Protein AF-A0A428PCY5-F1 (afdb_monomer)

Organism: NCBI:txid1325734

Structure (mmCIF, N/CA/C/O backbone):
data_AF-A0A428PCY5-F1
#
_entry.id   AF-A0A428PCY5-F1
#
loop_
_atom_site.group_PDB
_atom_site.id
_atom_site.type_symbol
_atom_site.label_atom_id
_atom_site.label_alt_id
_atom_site.label_comp_id
_atom_site.label_asym_id
_atom_site.label_entity_id
_atom_site.label_seq_id
_atom_site.pdbx_PDB_ins_code
_atom_site.Cartn_x
_atom_site.Cartn_y
_atom_site.Cartn_z
_atom_site.occupancy
_atom_site.B_iso_or_equiv
_atom_site.auth_seq_id
_atom_site.auth_comp_id
_atom_site.auth_asym_id
_atom_site.auth_atom_id
_atom_site.pdbx_PDB_model_num
ATOM 1 N N . MET A 1 1 ? 24.230 8.999 -14.951 1.00 40.25 1 MET A N 1
ATOM 2 C CA . MET A 1 1 ? 23.429 7.820 -14.573 1.00 40.25 1 MET A CA 1
ATOM 3 C C . MET A 1 1 ? 23.613 7.699 -13.072 1.00 40.25 1 MET A C 1
ATOM 5 O O . MET A 1 1 ? 24.741 7.483 -12.669 1.00 40.25 1 MET A O 1
ATOM 9 N N . ARG A 1 2 ? 22.624 8.061 -12.244 1.00 34.19 2 ARG A N 1
ATOM 10 C CA . ARG A 1 2 ? 22.796 7.949 -10.786 1.00 34.19 2 ARG A CA 1
ATOM 11 C C . ARG A 1 2 ? 22.774 6.462 -10.447 1.00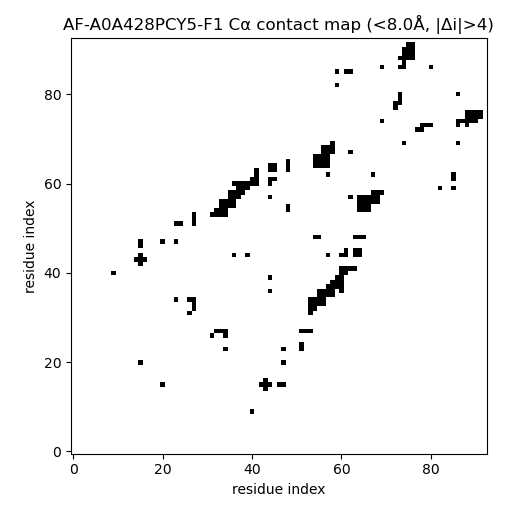 34.19 2 ARG A C 1
ATOM 13 O O . ARG A 1 2 ? 21.828 5.788 -10.844 1.00 34.19 2 ARG A O 1
ATOM 20 N N . ASP A 1 3 ? 23.821 5.988 -9.787 1.00 34.66 3 ASP A N 1
ATOM 21 C CA . ASP A 1 3 ? 23.938 4.625 -9.280 1.00 34.66 3 ASP A CA 1
ATOM 22 C C . ASP A 1 3 ? 22.807 4.381 -8.270 1.00 34.66 3 ASP A C 1
ATOM 24 O O . ASP A 1 3 ? 22.871 4.799 -7.116 1.00 34.66 3 ASP A O 1
ATOM 28 N N . LEU A 1 4 ? 21.716 3.774 -8.740 1.00 47.19 4 LEU A N 1
ATOM 29 C CA . LEU A 1 4 ? 20.530 3.437 -7.940 1.00 47.19 4 LEU A CA 1
ATOM 30 C C . LEU A 1 4 ? 20.677 2.079 -7.231 1.00 47.19 4 LEU A C 1
ATOM 32 O O . LEU A 1 4 ? 19.764 1.640 -6.539 1.00 47.19 4 LEU A O 1
ATOM 36 N N . ASP A 1 5 ? 21.839 1.436 -7.355 1.00 37.75 5 ASP A N 1
ATOM 37 C CA . ASP A 1 5 ? 22.122 0.129 -6.757 1.00 37.75 5 ASP A CA 1
ATOM 38 C C . ASP A 1 5 ? 22.601 0.210 -5.292 1.00 37.75 5 ASP A C 1
ATOM 40 O O . ASP A 1 5 ? 22.835 -0.824 -4.671 1.00 37.75 5 ASP A O 1
ATOM 44 N N . ALA A 1 6 ? 22.701 1.412 -4.706 1.00 36.84 6 ALA A N 1
ATOM 45 C CA . ALA A 1 6 ? 23.235 1.619 -3.352 1.00 36.84 6 ALA A CA 1
ATOM 46 C C . ALA A 1 6 ? 22.200 1.996 -2.268 1.00 36.84 6 ALA A C 1
ATOM 48 O O . ALA A 1 6 ? 22.587 2.175 -1.117 1.00 36.84 6 ALA A O 1
ATOM 49 N N . SER A 1 7 ? 20.902 2.103 -2.582 1.00 34.19 7 SER A N 1
ATOM 50 C CA . SER A 1 7 ? 19.853 2.363 -1.568 1.00 34.19 7 SER A CA 1
ATOM 51 C C . SER A 1 7 ? 18.793 1.262 -1.468 1.00 34.19 7 SER A C 1
ATOM 5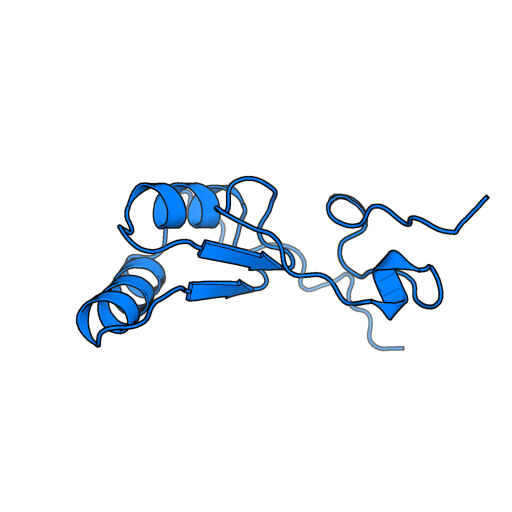3 O O . SER A 1 7 ? 17.721 1.471 -0.900 1.00 34.19 7 SER A O 1
ATOM 55 N N . LYS A 1 8 ? 19.084 0.078 -2.020 1.00 40.75 8 LYS A N 1
ATOM 56 C CA . LYS A 1 8 ? 18.312 -1.14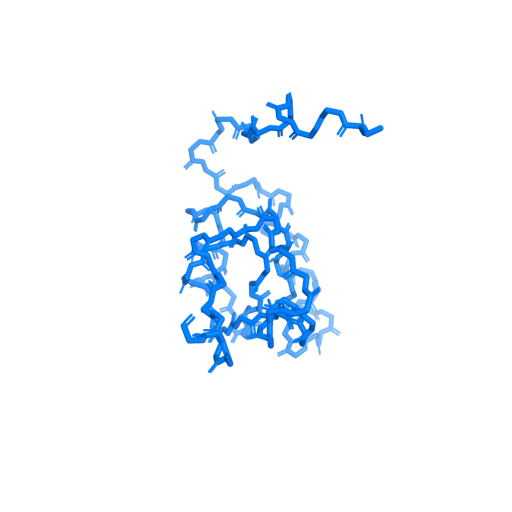3 -1.772 1.00 40.75 8 LYS A CA 1
ATOM 57 C C . LYS A 1 8 ? 18.392 -1.509 -0.281 1.00 40.75 8 LYS A C 1
ATOM 59 O O . LYS A 1 8 ? 19.480 -1.548 0.280 1.00 40.75 8 LYS A O 1
ATOM 64 N N . GLN A 1 9 ? 17.220 -1.807 0.287 1.00 41.03 9 GLN A N 1
ATOM 65 C CA . GLN A 1 9 ? 16.934 -2.205 1.673 1.00 41.03 9 GLN A CA 1
ATOM 66 C C . GLN A 1 9 ? 17.077 -1.076 2.710 1.00 41.03 9 GLN A C 1
ATOM 68 O O . GLN A 1 9 ? 18.162 -0.681 3.108 1.00 41.03 9 GLN A O 1
ATOM 73 N N . ALA A 1 10 ? 15.971 -0.416 3.060 1.00 40.69 10 ALA A N 1
ATOM 74 C CA . ALA A 1 10 ? 15.035 -0.867 4.096 1.00 40.69 10 ALA A CA 1
ATOM 75 C C . ALA A 1 10 ? 15.728 -0.993 5.459 1.00 40.69 10 ALA A C 1
ATOM 77 O O . ALA A 1 10 ? 16.580 -1.855 5.654 1.00 40.69 10 ALA A O 1
ATOM 78 N N . HIS A 1 11 ? 15.312 -0.142 6.399 1.00 41.97 11 HIS A N 1
ATOM 79 C CA . HIS A 1 11 ? 15.447 -0.414 7.823 1.00 41.97 11 HIS A CA 1
ATOM 80 C C . HIS A 1 11 ? 15.034 -1.875 8.061 1.00 41.97 11 HIS A C 1
ATOM 82 O O . HIS A 1 11 ? 13.874 -2.233 7.856 1.00 41.97 11 HIS A O 1
ATOM 88 N N . ASP A 1 12 ? 15.992 -2.717 8.441 1.00 41.22 12 ASP A N 1
ATOM 89 C CA . ASP A 1 12 ? 15.780 -4.089 8.902 1.00 41.22 12 ASP A CA 1
ATOM 90 C C . ASP A 1 12 ? 15.139 -4.059 10.299 1.00 41.22 12 ASP A C 1
ATOM 92 O O . ASP A 1 12 ? 15.717 -4.486 11.293 1.00 41.22 12 ASP A O 1
ATOM 96 N N . SER A 1 13 ? 13.958 -3.450 10.409 1.00 44.56 13 SER A N 1
ATOM 97 C CA . SER A 1 13 ? 13.059 -3.707 11.523 1.00 44.56 13 SER A CA 1
ATOM 98 C C . SER A 1 13 ? 11.967 -4.612 10.986 1.00 44.56 13 SER A C 1
ATOM 100 O O . SER A 1 13 ? 11.162 -4.217 10.148 1.00 44.56 13 SER A O 1
ATOM 102 N N . SER A 1 14 ? 11.958 -5.842 11.477 1.00 49.84 14 SER A N 1
ATOM 103 C CA . SER A 1 14 ? 11.007 -6.923 11.203 1.00 49.84 14 SER A CA 1
ATOM 104 C C . SER A 1 14 ? 9.523 -6.593 11.443 1.00 49.84 14 SER A C 1
ATOM 106 O O . SER A 1 14 ? 8.674 -7.464 11.231 1.00 49.84 14 SER A O 1
ATOM 108 N N . ASP A 1 15 ? 9.218 -5.357 11.837 1.00 58.91 15 ASP A N 1
ATOM 109 C CA . ASP A 1 1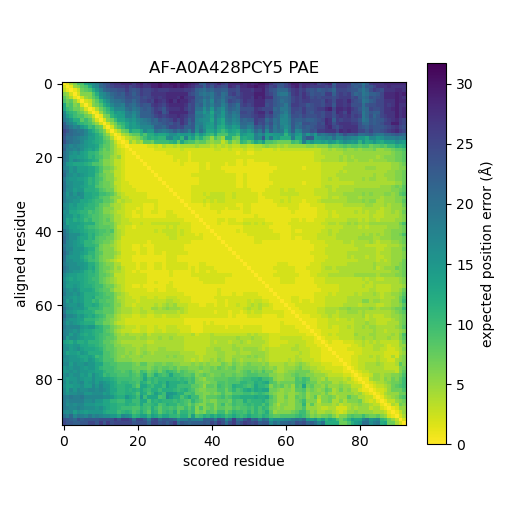5 ? 7.919 -4.864 12.269 1.00 58.91 15 ASP A CA 1
ATOM 110 C C . ASP A 1 15 ? 7.492 -3.688 11.381 1.00 58.91 15 ASP A C 1
ATOM 112 O O . ASP A 1 15 ? 8.320 -2.860 10.984 1.00 58.91 15 ASP A O 1
ATOM 116 N N . VAL A 1 16 ? 6.194 -3.598 11.070 1.00 69.69 16 VAL A N 1
ATOM 117 C CA . VAL A 1 16 ? 5.610 -2.362 10.530 1.00 69.69 16 VAL A CA 1
ATOM 118 C C . VAL A 1 16 ? 6.016 -1.218 11.449 1.00 69.69 16 VAL A C 1
ATOM 120 O O . VAL A 1 16 ? 5.755 -1.277 12.653 1.00 69.69 16 VAL A O 1
ATOM 123 N N . SER A 1 17 ? 6.645 -0.170 10.907 1.00 83.31 17 SER A N 1
ATOM 124 C CA . SER A 1 17 ? 6.938 0.994 11.736 1.00 83.31 17 SER A CA 1
ATOM 125 C C . SER A 1 17 ? 5.616 1.526 12.288 1.00 83.31 17 SER A C 1
ATOM 127 O O . SER A 1 17 ? 4.642 1.710 11.553 1.00 83.31 17 SER A O 1
ATOM 129 N N . ALA A 1 18 ? 5.562 1.744 13.604 1.00 87.62 18 ALA A N 1
ATOM 130 C CA . ALA A 1 18 ? 4.365 2.276 14.252 1.00 87.62 18 ALA A CA 1
ATOM 131 C C . ALA A 1 18 ? 3.902 3.581 13.578 1.00 87.62 18 ALA A C 1
ATOM 133 O O . ALA A 1 18 ? 2.705 3.840 13.483 1.00 87.62 18 ALA A O 1
ATOM 134 N N . GLU A 1 19 ? 4.858 4.346 13.044 1.00 91.31 19 GLU A N 1
ATOM 135 C CA . GLU A 1 19 ? 4.647 5.537 12.224 1.00 91.31 19 GLU A CA 1
ATOM 136 C C . GLU A 1 19 ? 3.882 5.232 10.927 1.00 91.31 19 GLU A C 1
ATOM 138 O O . GLU A 1 19 ? 2.826 5.819 10.715 1.00 91.31 19 GLU A O 1
ATOM 143 N N . LEU A 1 20 ? 4.313 4.256 10.112 1.00 93.62 20 LEU A N 1
ATOM 144 C CA . LEU A 1 20 ? 3.623 3.902 8.861 1.00 93.62 20 LEU A CA 1
ATOM 145 C C . LEU A 1 20 ? 2.163 3.511 9.113 1.00 93.62 20 LEU A C 1
ATOM 147 O O . LEU A 1 20 ? 1.259 3.937 8.392 1.00 93.62 20 LEU A O 1
ATOM 151 N N . LEU A 1 21 ? 1.923 2.686 10.135 1.00 94.75 21 LEU A N 1
ATOM 152 C CA . LEU A 1 21 ? 0.566 2.256 10.460 1.00 94.75 21 LEU A CA 1
ATOM 153 C C . LEU A 1 21 ? -0.277 3.406 11.016 1.00 94.75 21 LEU A C 1
ATOM 155 O O . LEU A 1 21 ? -1.464 3.498 10.702 1.00 94.75 21 LEU A O 1
ATOM 159 N N . SER A 1 22 ? 0.324 4.270 11.836 1.00 96.12 22 SER A N 1
ATOM 160 C CA . SER A 1 22 ? -0.324 5.466 12.374 1.00 96.12 22 SER A CA 1
ATOM 161 C C . SER A 1 22 ? -0.740 6.423 11.258 1.00 96.12 22 SER A C 1
ATOM 163 O O . SER A 1 22 ? -1.886 6.881 11.234 1.00 96.12 22 SER A O 1
ATOM 165 N N . ASP A 1 23 ? 0.144 6.673 10.296 1.00 97.19 23 ASP A N 1
ATOM 166 C CA . ASP A 1 23 ? -0.125 7.546 9.155 1.00 97.19 23 ASP A CA 1
ATOM 167 C C . ASP A 1 23 ? -1.239 6.971 8.279 1.00 97.19 23 ASP A C 1
ATOM 169 O O . ASP A 1 23 ? -2.218 7.655 7.971 1.00 97.19 23 ASP A O 1
ATOM 173 N N . ALA A 1 24 ? -1.160 5.679 7.954 1.00 97.44 24 ALA A N 1
ATOM 174 C CA . ALA A 1 24 ? -2.176 5.024 7.139 1.00 97.44 24 ALA A CA 1
ATOM 175 C C . ALA A 1 24 ? -3.556 5.010 7.827 1.00 97.44 24 ALA A C 1
ATOM 177 O O . ALA A 1 24 ? -4.576 5.286 7.189 1.00 97.44 24 ALA A O 1
ATOM 178 N N . LYS A 1 25 ? -3.601 4.772 9.147 1.00 98.00 25 LYS A N 1
ATOM 179 C CA . LYS A 1 25 ? -4.838 4.886 9.938 1.00 98.00 25 LYS A CA 1
ATOM 180 C C . LYS A 1 25 ? -5.354 6.316 10.003 1.00 98.00 25 LYS A C 1
ATOM 182 O O . LYS A 1 25 ? -6.564 6.514 10.005 1.00 98.00 25 LYS A O 1
ATOM 187 N N . SER A 1 26 ? -4.474 7.310 10.038 1.00 98.31 26 SER A N 1
ATOM 188 C CA . SER A 1 26 ? -4.879 8.718 10.030 1.00 98.31 26 SER A CA 1
ATOM 189 C C . SER A 1 26 ? -5.583 9.080 8.723 1.00 98.31 26 SER A C 1
ATOM 191 O O . SER A 1 26 ? -6.636 9.715 8.759 1.00 98.31 26 SER A O 1
ATOM 193 N N . VAL A 1 27 ? -5.079 8.595 7.581 1.00 98.25 27 VAL A N 1
ATOM 194 C CA . VAL A 1 27 ? -5.752 8.746 6.279 1.00 98.25 27 VAL A CA 1
ATOM 195 C C . VAL A 1 27 ? -7.120 8.057 6.276 1.00 98.25 27 VAL A C 1
ATOM 197 O O . VAL A 1 27 ? -8.102 8.662 5.845 1.00 98.25 27 VAL A O 1
ATOM 200 N N . GLN A 1 28 ? -7.216 6.831 6.802 1.00 98.44 28 GLN A N 1
ATOM 201 C CA . GLN A 1 28 ? -8.497 6.124 6.936 1.00 98.44 28 GLN A CA 1
ATOM 202 C C . GLN A 1 28 ? -9.494 6.904 7.805 1.00 98.44 28 GLN A C 1
ATOM 204 O O . GLN A 1 28 ? -10.626 7.143 7.391 1.00 98.44 28 GLN A O 1
ATOM 209 N N . ASN A 1 29 ? -9.067 7.348 8.988 1.00 98.38 29 ASN A N 1
ATOM 210 C CA . ASN A 1 29 ? -9.910 8.075 9.939 1.00 98.38 29 ASN A CA 1
ATOM 211 C C . ASN A 1 29 ? -10.360 9.442 9.403 1.00 98.38 29 ASN A C 1
ATOM 213 O O . ASN A 1 29 ? -11.418 9.935 9.788 1.00 98.38 29 ASN A O 1
ATOM 217 N N . ALA A 1 30 ? -9.587 10.042 8.495 1.00 98.50 30 ALA A N 1
ATOM 218 C CA . ALA A 1 30 ? -9.964 11.258 7.781 1.00 98.50 30 ALA A CA 1
ATOM 219 C C . ALA A 1 30 ? -11.005 11.021 6.664 1.00 98.50 30 ALA A C 1
ATOM 221 O O . ALA A 1 30 ? -11.422 11.977 6.011 1.00 98.50 30 ALA A O 1
ATOM 222 N N . GLY A 1 31 ? -11.433 9.773 6.432 1.00 98.31 31 GLY A N 1
ATOM 223 C CA . GLY A 1 31 ? -12.389 9.405 5.384 1.00 98.31 31 GLY A CA 1
ATOM 224 C C . GLY A 1 31 ? -11.743 9.068 4.038 1.00 98.31 31 GLY A C 1
ATOM 225 O O . GLY A 1 31 ? -12.426 9.078 3.014 1.00 98.31 31 GLY A O 1
ATOM 226 N N . GLY A 1 32 ? -10.435 8.787 4.011 1.00 97.94 32 GLY A N 1
ATOM 227 C CA . GLY A 1 32 ? -9.765 8.274 2.820 1.00 97.94 32 GLY A CA 1
ATOM 228 C C . GLY A 1 32 ? -10.382 6.950 2.367 1.00 97.94 32 GLY A C 1
ATOM 229 O O . GLY A 1 32 ? -10.704 6.098 3.186 1.00 97.94 32 GLY A O 1
ATOM 230 N N . VAL A 1 33 ? -10.550 6.768 1.057 1.00 98.12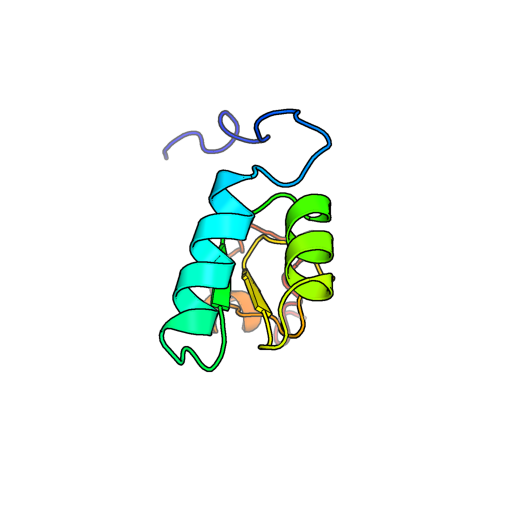 33 VAL A N 1
ATOM 231 C CA . VAL A 1 33 ? -11.184 5.561 0.483 1.00 98.12 33 VAL A CA 1
ATOM 232 C C . VAL A 1 33 ? -10.184 4.462 0.120 1.00 98.12 33 VAL A C 1
ATOM 234 O O . VAL A 1 33 ? -10.585 3.339 -0.165 1.00 98.12 33 VAL A O 1
ATOM 237 N N . ALA A 1 34 ? -8.894 4.794 0.088 1.00 97.94 34 ALA A N 1
ATOM 238 C CA . ALA A 1 34 ? -7.777 3.890 -0.157 1.00 97.94 34 ALA A CA 1
ATOM 239 C C . ALA A 1 34 ? -6.466 4.561 0.286 1.00 97.94 34 ALA A C 1
ATOM 241 O O . ALA A 1 34 ? -6.414 5.788 0.417 1.00 97.94 34 ALA A O 1
ATOM 242 N N . VAL A 1 35 ? -5.399 3.776 0.449 1.00 97.94 35 VAL A N 1
ATOM 243 C CA . VAL A 1 35 ? -4.035 4.283 0.694 1.00 97.94 35 VAL A CA 1
ATOM 244 C C . VAL A 1 35 ? -3.071 3.698 -0.330 1.00 97.94 35 VAL A C 1
ATOM 246 O O . VAL A 1 35 ? -3.091 2.496 -0.591 1.00 97.94 35 VAL A O 1
ATOM 249 N N . VAL A 1 36 ? -2.203 4.535 -0.899 1.00 97.62 36 VAL A N 1
ATOM 250 C CA . VAL A 1 36 ? -1.095 4.073 -1.745 1.00 97.62 36 VAL A CA 1
ATOM 251 C C . VAL A 1 36 ? 0.115 3.778 -0.862 1.00 97.62 36 VAL A C 1
ATOM 253 O O . VAL A 1 36 ? 0.530 4.629 -0.080 1.00 97.62 36 VAL A O 1
ATOM 256 N N . LEU A 1 37 ? 0.678 2.579 -0.997 1.00 96.12 37 LEU A N 1
ATOM 257 C CA . LEU A 1 37 ? 1.924 2.174 -0.351 1.00 96.12 37 LEU A CA 1
ATOM 258 C C . LEU A 1 37 ? 3.019 2.115 -1.418 1.00 96.12 37 LEU A C 1
ATOM 260 O O . LEU A 1 37 ? 3.021 1.209 -2.258 1.00 96.12 37 LEU A O 1
ATOM 264 N N . GLU A 1 38 ? 3.946 3.067 -1.383 1.00 93.38 38 GLU A N 1
ATOM 265 C CA . GLU A 1 38 ? 5.058 3.176 -2.331 1.00 93.38 38 GLU A CA 1
ATOM 266 C C . GLU A 1 38 ? 6.3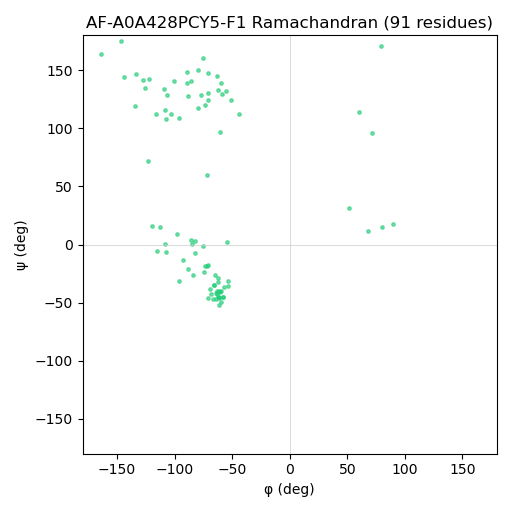82 2.780 -1.680 1.00 93.38 38 GLU A C 1
ATOM 268 O O . GLU A 1 38 ? 6.733 3.298 -0.621 1.00 93.38 38 GLU A O 1
ATOM 273 N N . ALA A 1 39 ? 7.117 1.871 -2.328 1.00 89.88 39 ALA A N 1
ATOM 274 C CA . ALA A 1 39 ? 8.437 1.413 -1.890 1.00 89.88 39 ALA A CA 1
ATOM 275 C C . ALA A 1 39 ? 8.484 0.941 -0.417 1.00 89.88 39 ALA A C 1
ATOM 277 O O . ALA A 1 39 ? 9.507 1.056 0.261 1.00 89.88 39 ALA A O 1
ATOM 278 N N . VAL A 1 40 ? 7.374 0.386 0.077 1.00 91.31 40 VAL A N 1
ATOM 279 C CA . VAL A 1 40 ? 7.261 -0.175 1.427 1.00 91.31 40 VAL A CA 1
ATOM 280 C C . VAL A 1 40 ? 7.738 -1.626 1.406 1.00 91.31 40 VAL A C 1
ATOM 282 O O . VAL A 1 40 ? 7.434 -2.380 0.485 1.00 91.31 40 VAL A O 1
ATOM 285 N N . ALA A 1 41 ? 8.459 -2.065 2.439 1.00 90.88 41 ALA A N 1
ATOM 286 C CA . ALA A 1 41 ? 8.858 -3.467 2.554 1.00 90.88 41 ALA A CA 1
ATOM 287 C C . ALA A 1 41 ? 7.632 -4.403 2.483 1.00 90.88 41 ALA A C 1
ATOM 289 O O . ALA A 1 41 ? 6.655 -4.205 3.204 1.00 90.88 41 ALA A O 1
ATOM 290 N N . SER A 1 42 ? 7.694 -5.461 1.664 1.00 90.88 42 SER A N 1
ATOM 291 C CA . SER A 1 42 ? 6.533 -6.315 1.345 1.00 90.88 42 SER A CA 1
ATOM 292 C C . SER A 1 42 ? 5.800 -6.878 2.567 1.00 90.88 42 SER A C 1
ATOM 294 O O . SER A 1 42 ? 4.578 -7.007 2.553 1.00 90.88 42 SER A O 1
ATOM 296 N N . ARG A 1 43 ? 6.535 -7.219 3.636 1.00 91.00 43 ARG A N 1
ATOM 297 C CA . ARG A 1 43 ? 5.946 -7.691 4.899 1.00 91.00 43 ARG A CA 1
ATOM 298 C C . ARG A 1 43 ? 5.150 -6.586 5.591 1.00 91.00 43 ARG A C 1
ATOM 300 O O . ARG A 1 43 ? 4.017 -6.831 5.990 1.00 91.00 43 ARG A O 1
ATOM 307 N N . ALA A 1 44 ? 5.723 -5.387 5.683 1.00 92.81 44 ALA A N 1
ATOM 308 C CA . ALA A 1 44 ? 5.054 -4.245 6.284 1.00 92.81 44 ALA A CA 1
ATOM 309 C C . ALA A 1 44 ? 3.804 -3.853 5.483 1.00 92.81 44 ALA A C 1
ATOM 311 O O . ALA A 1 44 ? 2.740 -3.669 6.058 1.00 92.81 44 ALA A O 1
ATOM 3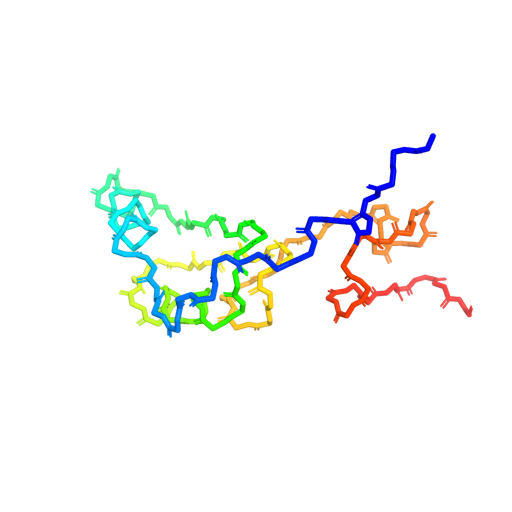12 N N . ALA A 1 45 ? 3.891 -3.844 4.150 1.00 94.31 45 ALA A N 1
ATOM 313 C CA . ALA A 1 45 ? 2.740 -3.583 3.290 1.00 94.31 45 ALA A CA 1
ATOM 314 C C . ALA A 1 45 ? 1.613 -4.614 3.481 1.00 94.31 45 ALA A C 1
ATOM 316 O O . ALA A 1 45 ? 0.441 -4.240 3.550 1.00 94.31 45 ALA A O 1
ATOM 317 N N . ALA A 1 46 ? 1.951 -5.902 3.616 1.00 95.00 46 ALA A N 1
ATOM 318 C CA . ALA A 1 46 ? 0.976 -6.957 3.890 1.00 95.00 46 ALA A CA 1
ATOM 319 C C . ALA A 1 46 ? 0.274 -6.757 5.243 1.00 95.00 46 ALA A C 1
ATOM 321 O O . ALA A 1 46 ? -0.945 -6.879 5.337 1.00 95.00 46 ALA A O 1
ATOM 322 N N . GLU A 1 47 ? 1.029 -6.430 6.288 1.00 95.50 47 GLU A N 1
ATOM 323 C CA . GLU A 1 47 ? 0.485 -6.202 7.627 1.00 95.50 47 GLU A CA 1
ATOM 324 C C . GLU A 1 47 ? -0.370 -4.928 7.693 1.00 95.50 47 GLU A C 1
ATOM 326 O O . GLU A 1 47 ? -1.483 -4.973 8.222 1.00 95.50 47 GLU A O 1
ATOM 331 N N . THR A 1 48 ? 0.068 -3.826 7.074 1.00 96.25 48 THR A N 1
ATOM 332 C CA . THR A 1 48 ? -0.751 -2.614 6.916 1.00 96.25 48 THR A CA 1
ATOM 333 C C . THR A 1 48 ? -2.052 -2.929 6.178 1.00 96.25 48 THR A C 1
ATOM 335 O O . THR A 1 48 ? -3.121 -2.533 6.634 1.00 96.25 48 THR A O 1
ATOM 338 N N . THR A 1 49 ? -1.987 -3.702 5.089 1.00 97.50 49 THR A N 1
ATOM 339 C CA . THR A 1 49 ? -3.170 -4.118 4.314 1.00 97.50 49 THR A CA 1
ATOM 340 C C . THR A 1 49 ? -4.146 -4.947 5.141 1.00 97.50 49 THR A C 1
ATOM 342 O O . THR A 1 49 ? -5.348 -4.745 5.040 1.00 97.50 49 THR A O 1
ATOM 345 N N . ASN A 1 50 ? -3.642 -5.852 5.982 1.00 97.19 50 ASN A N 1
ATOM 346 C CA . ASN A 1 50 ? -4.483 -6.663 6.865 1.00 97.19 50 ASN A CA 1
ATOM 347 C C . ASN A 1 50 ? -5.086 -5.862 8.030 1.00 97.19 50 ASN A C 1
ATOM 349 O O . ASN A 1 50 ? -6.021 -6.338 8.670 1.00 97.19 50 ASN A O 1
ATOM 353 N N . THR A 1 51 ? -4.528 -4.691 8.342 1.00 97.06 51 THR A N 1
ATOM 354 C CA . THR A 1 51 ? -4.942 -3.878 9.494 1.00 97.06 51 THR A CA 1
ATOM 355 C C . THR A 1 51 ? -5.941 -2.783 9.126 1.00 97.06 51 THR A C 1
ATOM 357 O O . THR A 1 51 ? -6.748 -2.391 9.968 1.00 97.06 51 THR A O 1
ATOM 360 N N . LEU A 1 52 ? -5.865 -2.244 7.909 1.00 97.69 52 LEU A N 1
ATOM 361 C CA . LEU A 1 52 ? -6.793 -1.220 7.434 1.00 97.69 52 LEU A CA 1
ATOM 362 C C . LEU A 1 52 ? -8.115 -1.844 6.977 1.00 97.69 52 LEU A C 1
ATOM 364 O O . LEU A 1 52 ? -8.162 -2.964 6.479 1.00 97.69 52 LEU A O 1
ATOM 368 N N . GLU A 1 53 ? -9.193 -1.079 7.117 1.00 98.38 53 GLU A N 1
ATOM 369 C CA . GLU A 1 53 ? -10.509 -1.421 6.568 1.00 98.38 53 GLU A CA 1
ATOM 370 C C . GLU A 1 53 ? -10.629 -0.991 5.099 1.00 98.38 53 GLU A C 1
ATOM 372 O O . GLU A 1 53 ? -11.388 -1.577 4.328 1.00 98.38 53 GLU A O 1
ATOM 377 N N . ILE A 1 54 ? -9.868 0.035 4.707 1.00 98.50 54 ILE A N 1
ATOM 378 C CA . ILE A 1 54 ? -9.817 0.548 3.336 1.00 98.50 54 ILE A CA 1
ATOM 379 C C . ILE A 1 54 ? -8.738 -0.169 2.514 1.00 98.50 54 ILE A C 1
ATOM 381 O O . ILE A 1 54 ? -7.703 -0.562 3.058 1.00 98.50 54 ILE A O 1
ATOM 385 N N . PRO A 1 55 ? -8.937 -0.327 1.193 1.00 98.38 55 PRO A N 1
ATOM 386 C CA . PRO A 1 55 ? -7.978 -1.010 0.337 1.00 98.38 55 PRO A CA 1
ATOM 387 C C . PRO A 1 55 ? -6.630 -0.286 0.269 1.00 98.38 55 PRO A C 1
ATOM 389 O O . PRO A 1 55 ? -6.548 0.945 0.214 1.00 98.38 55 PRO A O 1
ATOM 392 N N . THR A 1 56 ? -5.562 -1.072 0.179 1.00 98.38 56 THR A N 1
ATOM 393 C CA . THR A 1 56 ? -4.211 -0.582 -0.107 1.00 98.38 56 THR A CA 1
ATOM 394 C C . THR A 1 56 ? -3.857 -0.804 -1.574 1.00 98.38 56 THR A C 1
ATOM 396 O O . THR A 1 56 ? -4.167 -1.843 -2.162 1.00 98.38 56 THR A O 1
ATOM 399 N N . ILE A 1 57 ? -3.169 0.162 -2.177 1.00 97.94 57 ILE A N 1
ATOM 400 C CA . ILE A 1 57 ? -2.677 0.088 -3.553 1.00 97.94 57 ILE A CA 1
ATOM 401 C C . ILE A 1 57 ? -1.148 0.118 -3.520 1.00 97.94 57 ILE A C 1
ATOM 403 O O . ILE A 1 57 ? -0.553 1.117 -3.124 1.00 97.94 57 ILE A O 1
ATOM 407 N N . GLY A 1 58 ? -0.502 -0.986 -3.892 1.00 94.88 58 GLY A N 1
ATOM 408 C CA . GLY A 1 58 ? 0.956 -1.112 -3.855 1.00 94.88 58 GLY A CA 1
ATOM 409 C C . GLY A 1 58 ? 1.637 -0.660 -5.145 1.00 94.88 58 GLY A C 1
ATOM 410 O O . GLY A 1 58 ? 1.180 -1.003 -6.231 1.00 94.88 58 GLY A O 1
ATOM 411 N N . ILE A 1 59 ? 2.759 0.048 -5.027 1.00 92.75 59 ILE A N 1
ATOM 412 C CA . ILE A 1 59 ? 3.763 0.208 -6.090 1.00 92.75 59 ILE A CA 1
ATOM 413 C C . ILE A 1 59 ? 5.147 0.007 -5.474 1.00 92.75 59 ILE A C 1
ATOM 415 O O . ILE A 1 59 ? 5.533 0.699 -4.536 1.00 92.75 59 ILE A O 1
ATOM 419 N N . GLY A 1 60 ? 5.885 -0.997 -5.941 1.00 88.25 60 GLY A N 1
ATOM 420 C CA . GLY A 1 60 ? 7.152 -1.364 -5.306 1.00 88.25 60 GLY A CA 1
ATOM 421 C C . GLY A 1 60 ? 6.988 -1.972 -3.904 1.00 88.25 60 GLY A C 1
ATOM 422 O O . GLY A 1 60 ? 7.989 -2.157 -3.223 1.00 88.25 60 GLY A O 1
ATOM 423 N N . SER A 1 61 ? 5.763 -2.323 -3.489 1.00 92.19 61 SER A N 1
ATOM 424 C CA . SER A 1 61 ? 5.426 -2.736 -2.111 1.00 92.19 61 SER A CA 1
ATOM 425 C C . SER A 1 61 ? 5.010 -4.207 -1.973 1.00 92.19 61 SER A C 1
ATOM 427 O O . SER A 1 61 ? 4.445 -4.623 -0.963 1.00 92.19 61 SER A O 1
ATOM 429 N N . GLY A 1 62 ? 5.284 -5.016 -2.998 1.00 88.81 62 GLY A N 1
ATOM 430 C CA . GLY A 1 62 ? 4.955 -6.438 -3.018 1.00 88.81 62 GLY A CA 1
ATOM 431 C C . GLY A 1 62 ? 3.487 -6.732 -3.346 1.00 88.81 62 GLY A C 1
ATOM 432 O O . GLY A 1 62 ? 2.625 -5.859 -3.412 1.00 88.81 62 GLY A O 1
ATOM 433 N N . SER A 1 63 ? 3.186 -8.014 -3.558 1.00 91.38 63 SER A N 1
ATOM 434 C CA . SER A 1 63 ? 1.901 -8.478 -4.108 1.00 91.38 63 SER A CA 1
ATOM 435 C C . SER A 1 63 ? 0.760 -8.602 -3.094 1.00 91.38 63 SER A C 1
ATOM 437 O O . SER A 1 63 ? -0.318 -9.077 -3.442 1.00 91.38 63 SER A O 1
ATOM 439 N N . LYS A 1 64 ? 0.988 -8.230 -1.830 1.00 94.81 64 LYS A N 1
ATOM 440 C CA . LYS A 1 64 ? 0.039 -8.439 -0.724 1.00 94.81 64 LYS A CA 1
ATOM 441 C C . LYS A 1 64 ? -0.813 -7.212 -0.382 1.00 94.81 64 LYS A C 1
ATOM 443 O O . LYS A 1 64 ? -1.537 -7.259 0.604 1.00 94.81 64 LYS A O 1
ATOM 448 N N . CYS A 1 65 ? -0.762 -6.159 -1.195 1.00 96.19 65 CYS A N 1
ATOM 449 C CA . CYS A 1 65 ? -1.747 -5.076 -1.157 1.00 96.19 65 CYS A CA 1
ATOM 450 C C . CYS A 1 65 ? -3.075 -5.508 -1.805 1.00 96.19 65 CYS A C 1
ATOM 452 O O . CYS A 1 65 ? -3.099 -6.446 -2.605 1.00 96.19 65 CYS A O 1
ATOM 454 N N . SER A 1 66 ? -4.170 -4.802 -1.509 1.00 98.00 66 SER A N 1
ATOM 455 C CA . SER A 1 66 ? -5.497 -5.074 -2.096 1.00 98.00 66 SER A CA 1
ATOM 456 C C . SER A 1 66 ? -5.525 -4.892 -3.617 1.00 98.00 66 SER A C 1
ATOM 458 O O . SER A 1 66 ? -6.266 -5.578 -4.320 1.00 98.00 66 SER A O 1
ATOM 460 N N . GLY A 1 67 ? -4.715 -3.964 -4.123 1.00 95.56 67 GLY A N 1
ATOM 461 C CA . GLY A 1 67 ? -4.504 -3.711 -5.541 1.00 95.56 67 GLY A CA 1
ATOM 462 C C . GLY A 1 67 ? -3.073 -3.271 -5.822 1.00 95.56 67 GLY A C 1
ATOM 463 O O . GLY A 1 67 ? -2.268 -3.078 -4.909 1.00 95.56 67 GLY A O 1
ATOM 464 N N . GLN A 1 68 ? -2.752 -3.120 -7.103 1.00 92.88 68 GLN A N 1
ATOM 465 C CA . GLN A 1 68 ? -1.424 -2.720 -7.562 1.00 92.88 68 GLN A CA 1
ATOM 466 C C . GLN A 1 68 ? -1.539 -1.516 -8.496 1.00 92.88 68 GLN A C 1
ATOM 468 O O . GLN A 1 68 ? -2.464 -1.437 -9.306 1.00 92.88 68 GLN 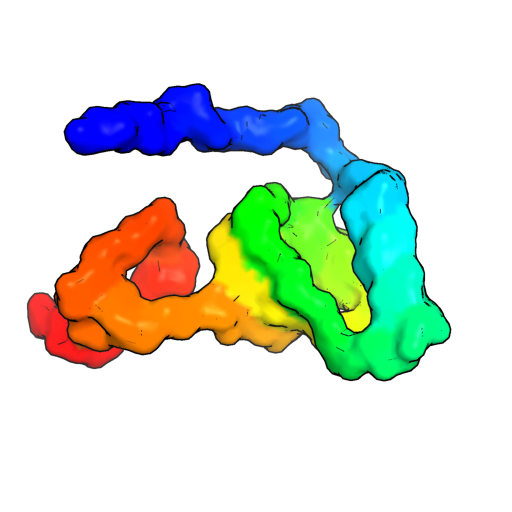A O 1
ATOM 473 N N . LEU A 1 69 ? -0.592 -0.591 -8.374 1.00 92.38 69 LEU A N 1
ATOM 474 C CA . LEU A 1 69 ? -0.406 0.547 -9.262 1.00 92.38 69 LEU A CA 1
ATOM 475 C C . LEU A 1 69 ? 0.866 0.323 -10.076 1.00 92.38 69 LEU A C 1
ATOM 477 O O . LEU A 1 69 ? 1.907 -0.060 -9.549 1.00 92.38 69 LEU A O 1
ATOM 481 N N . MET A 1 70 ? 0.770 0.564 -11.379 1.00 87.06 70 MET A N 1
ATOM 482 C CA . MET A 1 70 ? 1.871 0.394 -12.318 1.00 87.06 70 MET A CA 1
ATOM 483 C C . MET A 1 70 ? 1.797 1.482 -13.386 1.00 87.06 70 MET A C 1
ATOM 485 O O . MET A 1 70 ? 0.714 1.875 -13.822 1.00 87.06 70 MET A O 1
ATOM 489 N N . LEU A 1 71 ? 2.960 1.961 -13.821 1.00 89.44 71 LEU A N 1
ATOM 490 C CA . LEU A 1 71 ? 3.060 2.901 -14.931 1.00 89.44 71 LEU A CA 1
ATOM 491 C C . LEU A 1 71 ? 2.721 2.185 -16.243 1.00 89.44 71 LEU A C 1
ATOM 493 O O . LEU A 1 71 ? 3.290 1.142 -16.564 1.00 89.44 71 LEU A O 1
ATOM 497 N N . GLN A 1 72 ? 1.831 2.773 -17.045 1.00 89.50 72 GLN A N 1
ATOM 498 C CA . GLN A 1 72 ? 1.440 2.206 -18.339 1.00 89.50 72 GLN A CA 1
ATOM 499 C C . GLN A 1 72 ? 2.651 1.993 -19.265 1.00 89.50 72 GLN A C 1
ATOM 501 O O . GLN A 1 72 ? 2.708 1.003 -19.985 1.00 89.50 72 GLN A O 1
ATOM 506 N N . THR A 1 73 ? 3.641 2.886 -19.247 1.00 89.94 73 THR A N 1
ATOM 507 C CA . THR A 1 73 ? 4.857 2.753 -20.066 1.00 89.94 73 THR A CA 1
ATOM 508 C C . THR A 1 73 ? 5.712 1.553 -19.669 1.00 89.94 73 THR A C 1
ATOM 510 O O . THR A 1 73 ? 6.286 0.913 -20.549 1.00 89.94 73 THR A O 1
ATOM 513 N N . GLU A 1 74 ? 5.765 1.212 -18.380 1.00 87.50 74 GLU A N 1
ATOM 514 C CA . GLU A 1 74 ? 6.432 0.002 -17.891 1.00 87.50 74 GLU A CA 1
ATOM 515 C C . GLU A 1 74 ? 5.638 -1.249 -18.281 1.00 87.50 74 GLU A C 1
ATOM 517 O O . GLU A 1 74 ? 6.193 -2.180 -18.859 1.00 87.50 74 GLU A O 1
ATOM 522 N N . MET A 1 75 ? 4.316 -1.231 -18.076 1.00 87.56 75 MET A N 1
ATOM 523 C CA . MET A 1 75 ? 3.423 -2.338 -18.438 1.00 87.56 75 MET A CA 1
ATOM 524 C C . MET A 1 75 ? 3.449 -2.665 -19.939 1.00 87.56 75 MET A C 1
ATOM 526 O O . MET A 1 75 ? 3.409 -3.831 -20.328 1.00 87.56 75 MET A O 1
ATOM 530 N N . LEU A 1 76 ? 3.500 -1.648 -20.803 1.00 90.06 76 LEU A N 1
ATOM 531 C CA . LEU A 1 76 ? 3.557 -1.829 -22.259 1.00 90.06 76 LEU A CA 1
ATOM 532 C C . LEU A 1 76 ? 4.980 -2.122 -22.764 1.00 90.06 76 LEU A C 1
ATOM 534 O O . LEU A 1 76 ? 5.147 -2.442 -23.938 1.00 90.06 76 LEU A O 1
ATOM 538 N N . GLY A 1 77 ? 5.999 -2.034 -21.904 1.00 86.06 77 GLY A N 1
ATOM 539 C CA . GLY A 1 77 ? 7.393 -2.305 -22.265 1.00 86.06 77 GLY A CA 1
ATOM 540 C C . GLY A 1 77 ? 8.108 -1.152 -22.976 1.00 86.06 77 GLY A C 1
ATOM 541 O O . GLY A 1 77 ? 9.175 -1.358 -23.547 1.00 86.06 77 GLY A O 1
ATOM 542 N N . PHE A 1 78 ? 7.559 0.065 -22.939 1.00 88.38 78 PHE A N 1
ATOM 543 C CA . PHE A 1 78 ? 8.236 1.268 -23.445 1.00 88.38 78 PHE A CA 1
ATOM 544 C C . PHE A 1 78 ? 9.348 1.750 -22.514 1.00 88.38 78 PHE A C 1
ATOM 546 O O . PHE A 1 78 ? 10.268 2.442 -22.949 1.00 88.38 78 PHE A O 1
ATOM 553 N N . GLN A 1 79 ? 9.266 1.392 -21.233 1.00 84.06 79 GLN A N 1
ATOM 554 C CA . GLN A 1 79 ? 10.292 1.670 -20.238 1.00 84.06 79 GLN A CA 1
ATOM 555 C C . GLN A 1 79 ? 10.585 0.418 -19.416 1.00 84.06 79 GLN A C 1
ATOM 557 O O . GLN A 1 79 ? 9.705 -0.401 -19.159 1.00 84.06 79 GLN A O 1
ATOM 562 N N . LYS A 1 80 ? 11.844 0.272 -18.998 1.00 82.00 80 LYS A N 1
ATOM 563 C CA . LYS A 1 80 ? 12.246 -0.792 -18.080 1.00 82.00 80 LYS A CA 1
ATOM 564 C C . LYS A 1 80 ? 11.818 -0.406 -16.668 1.00 82.00 80 LYS A C 1
ATOM 566 O O . LYS A 1 80 ? 12.160 0.687 -16.226 1.00 82.00 80 LYS A O 1
ATOM 571 N N . SER A 1 81 ? 11.121 -1.305 -15.975 1.00 75.00 81 SER A N 1
ATOM 572 C CA . SER A 1 81 ? 10.702 -1.032 -14.602 1.00 75.00 81 SER A CA 1
ATOM 573 C C . SER A 1 81 ? 11.863 -1.050 -13.617 1.00 75.00 81 SER A C 1
ATOM 575 O O . SER A 1 81 ? 12.809 -1.835 -13.753 1.00 75.00 81 SER A O 1
ATOM 577 N N . LEU A 1 82 ? 11.738 -0.213 -12.589 1.00 74.94 82 LEU A N 1
ATOM 578 C CA . LEU A 1 82 ? 12.578 -0.241 -11.394 1.00 74.94 82 LEU A CA 1
ATOM 579 C C . LEU A 1 82 ? 12.249 -1.433 -10.473 1.00 74.94 82 LEU A C 1
ATOM 581 O O . LEU A 1 82 ? 13.091 -1.830 -9.668 1.00 74.94 82 LEU A O 1
ATOM 585 N N . PHE A 1 83 ? 11.070 -2.049 -10.628 1.00 72.56 83 PHE A N 1
ATOM 586 C CA . PHE A 1 83 ? 10.599 -3.186 -9.830 1.00 72.56 83 PHE A CA 1
ATOM 587 C C . PHE A 1 83 ? 10.260 -4.394 -10.725 1.00 72.56 83 PHE A C 1
ATOM 589 O O . PHE A 1 83 ? 9.089 -4.736 -10.895 1.00 72.56 83 PHE A O 1
ATOM 596 N N . PRO A 1 84 ? 11.263 -5.080 -11.306 1.00 69.56 84 PRO A N 1
ATOM 597 C CA . PRO A 1 84 ? 11.036 -6.108 -12.326 1.00 69.56 84 PRO A CA 1
ATOM 598 C C . PRO A 1 84 ? 10.218 -7.309 -11.831 1.00 69.56 84 PRO A C 1
ATOM 600 O O . PRO A 1 84 ? 9.488 -7.903 -12.610 1.00 69.56 84 PRO A O 1
ATOM 603 N N . GLU A 1 85 ? 10.285 -7.649 -10.542 1.00 69.62 85 GLU A N 1
ATOM 604 C CA . GLU A 1 85 ? 9.479 -8.737 -9.961 1.00 69.62 85 GLU A CA 1
ATOM 605 C C . GLU A 1 85 ? 7.984 -8.397 -9.852 1.00 69.62 85 GLU A C 1
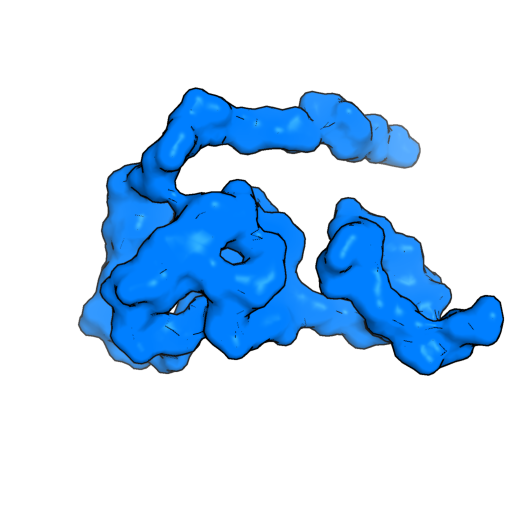ATOM 607 O O . GLU A 1 85 ? 7.157 -9.289 -9.686 1.00 69.62 85 GLU A O 1
ATOM 612 N N . GLN A 1 86 ? 7.631 -7.111 -9.924 1.00 70.94 86 GLN A N 1
ATOM 613 C CA . GLN A 1 86 ? 6.260 -6.616 -9.757 1.00 70.94 86 GLN A CA 1
ATOM 614 C C . GLN A 1 86 ? 5.647 -6.149 -11.082 1.00 70.94 86 GLN A C 1
ATOM 616 O O . GLN A 1 86 ? 4.456 -5.850 -11.136 1.00 70.94 86 GLN A O 1
ATOM 621 N N . VAL A 1 87 ? 6.439 -6.119 -12.157 1.00 72.62 87 VAL A N 1
ATOM 622 C CA . VAL A 1 87 ? 5.996 -5.682 -13.478 1.00 72.62 87 VAL A CA 1
ATOM 623 C C . VAL A 1 87 ? 5.885 -6.869 -14.417 1.00 72.62 87 VAL A C 1
ATOM 625 O O . VAL A 1 87 ? 6.868 -7.507 -14.781 1.00 72.62 87 VAL A O 1
ATOM 628 N N . THR A 1 88 ? 4.653 -7.133 -14.847 1.00 77.25 88 THR A N 1
ATOM 629 C CA . THR A 1 88 ? 4.376 -8.024 -15.974 1.00 77.25 88 THR A CA 1
ATOM 630 C C . THR A 1 88 ? 4.217 -7.176 -17.228 1.00 77.25 88 THR A C 1
ATOM 632 O O . THR A 1 88 ? 3.223 -6.466 -17.384 1.00 77.25 88 THR A O 1
ATOM 635 N N . THR A 1 89 ? 5.195 -7.244 -18.127 1.00 78.81 89 THR A N 1
ATOM 636 C CA . THR A 1 89 ? 5.125 -6.560 -19.422 1.00 78.81 89 THR A CA 1
ATOM 637 C C . THR A 1 89 ? 4.147 -7.288 -20.345 1.00 78.81 89 THR A C 1
ATOM 639 O O . THR A 1 89 ? 4.355 -8.453 -20.668 1.00 78.81 89 THR A O 1
ATOM 642 N N . LEU A 1 90 ? 3.090 -6.608 -20.795 1.00 79.81 90 LEU A N 1
ATOM 643 C CA . LEU A 1 90 ? 1.982 -7.228 -21.535 1.00 79.81 90 LEU A CA 1
ATOM 644 C C . LEU A 1 90 ? 2.188 -7.296 -23.056 1.00 79.81 90 LEU A C 1
ATOM 646 O O . LEU A 1 90 ? 1.524 -8.087 -23.720 1.00 79.81 90 LEU A O 1
ATOM 650 N N . ILE A 1 91 ? 3.063 -6.459 -23.623 1.00 79.69 91 ILE A N 1
ATOM 651 C CA . ILE A 1 91 ? 3.205 -6.299 -25.087 1.00 79.69 91 ILE A CA 1
ATOM 652 C C . ILE A 1 91 ? 4.580 -6.758 -25.610 1.00 79.69 91 ILE A C 1
ATOM 654 O O . ILE A 1 91 ? 4.792 -6.848 -26.819 1.00 79.69 91 ILE A O 1
ATOM 658 N N . SER A 1 92 ? 5.515 -7.130 -24.732 1.00 62.06 92 SER A N 1
ATOM 659 C CA . SER A 1 92 ? 6.820 -7.642 -25.166 1.00 62.06 92 SER A CA 1
ATOM 660 C C . SER A 1 92 ? 6.709 -9.112 -25.573 1.00 62.06 92 SER A C 1
ATOM 662 O O . SER A 1 92 ? 6.373 -9.952 -24.741 1.00 62.06 92 SER A O 1
ATOM 664 N N . ARG A 1 93 ? 6.989 -9.401 -26.850 1.00 49.50 93 ARG A N 1
ATOM 665 C CA . ARG A 1 93 ? 7.264 -10.754 -27.361 1.00 49.50 93 ARG A CA 1
ATOM 666 C C . ARG A 1 93 ? 8.592 -11.285 -26.840 1.00 49.50 93 ARG A C 1
ATOM 668 O O . ARG A 1 93 ? 9.511 -10.453 -26.666 1.00 49.50 93 ARG A O 1
#

Radius of gyration: 14.69 Å; Cα contacts (8 Å, |Δi|>4): 120; chains: 1; bounding box: 36×22×42 Å

Foldseek 3Di:
DPPPVPPPDDDPDPEQPPVNLVVLVVCVVVVNQEEEDELADQNNQLVSQVPDPHFYEYDNRDDNGNYYDDDPCCQCVVDPDPNNVRHDNDNDD

Solvent-accessible surface area (backbone atoms only — not comparable to full-atom values): 5652 Å² total; per-residue (Å²): 131,82,81,73,82,79,71,74,76,71,83,90,56,100,54,62,51,68,63,62,52,50,52,54,48,49,44,46,76,72,67,44,76,57,47,78,40,68,68,34,58,43,68,38,35,31,52,48,33,74,70,46,94,46,49,24,32,14,32,72,11,52,87,54,27,76,40,76,56,77,57,65,50,35,34,54,54,81,38,86,61,94,45,63,94,80,55,69,55,77,64,66,129

Nearest PDB structures (foldseek):
  3ez4-assembly1_D  TM=8.701E-01  e=3.699E-06  Burkholderia pseudomallei
  3ez4-assembly1_J  TM=8.909E-01  e=7.108E-06  Burkholderia pseudomallei
  3vav-assembly1_C  TM=8.736E-01  e=8.647E-06  Burkholderia thailandensis E264
  1o66-assembly1_E  TM=8.807E-01  e=2.022E-05  Neisseria meningitidis serogroup B
  1oy0-assembly1_A  TM=8.922E-01  e=5.387E-05  Mycobacterium tuberculosis

Mean predicted aligned error: 7.99 Å

Sequence (93 aa):
MRDLDASKQAHDSSDVSAELLSDAKSVQNAGGVAVVLEAVASRAAAETTNTLEIPTIGIGSGSKCSGQLMLQTEMLGFQKSLFPEQVTTLISR

Secondary structure (DSSP, 8-state):
---GGG-------SS--HHHHHHHHHHHHTT-S-EEEES--HHHHHHHHHH-SSPEEEESS-TTSSEE---HHHHTTSS--S-TTT---SS--

pLDDT: mean 81.97, std 20.07, range [34.19, 98.5]

InterPro domains:
  IPR003700 Ketopantoate hydroxymethyltransferase [PF02548] (13-87)
  IPR003700 Ketopantoate hydroxymethyltransferase [PTHR20881] (15-82)
  IPR015813 Pyruvate/Phosphoenolpyruvate kinase-like domain superfamily [SSF51621] (11-89)
  IPR040442 Pyruvate kinase-like domain superfamily [G3DSA:3.20.20.60] (3-92)